Protein AF-A0A941B1F0-F1 (afdb_monomer_lite)

pLDDT: mean 84.73, std 16.05, range [39.31, 97.62]

Radius of gyration: 14.83 Å; chains: 1; bounding box: 33×45×32 Å

Secondary structure (DSSP, 8-state):
---HHHHHHHHHH-HHHHHHHHTTT--BTT----SS--B-TT--BEEEEEE-TTS-EEEEES-TT-S--PEEEE-TTS-EEEEESSHHHHHHHHHHS-----TT---S-SSS--

Organism: NCBI:txid2820809

Foldseek 3Di:
DDAPVRVLVVCVVDPVSQVVCVPQLQWHQVAQDAPDQDADPVRWHWGWRGGGPQRKTKTFTHDPPDPWTWIWIAHPVGDIDTQGRHPVSNSVSSNVDGPDDDPPPDDPPDPDDD

Structure (mmCIF, N/CA/C/O backbone):
data_AF-A0A941B1F0-F1
#
_entry.id   AF-A0A941B1F0-F1
#
loop_
_atom_site.group_PDB
_atom_site.id
_atom_site.type_symbol
_atom_site.label_atom_id
_atom_site.label_alt_id
_atom_site.label_comp_id
_atom_site.label_asym_id
_atom_site.label_entity_id
_atom_site.label_seq_id
_atom_site.pdbx_PDB_ins_code
_atom_site.Cartn_x
_atom_site.Cartn_y
_atom_site.Cartn_z
_atom_site.occupancy
_atom_site.B_iso_or_equiv
_atom_site.auth_seq_id
_atom_site.auth_comp_id
_atom_site.auth_asym_id
_atom_site.auth_atom_id
_atom_site.pdbx_PDB_model_num
ATOM 1 N N . MET A 1 1 ? 2.675 13.161 11.561 1.00 59.94 1 MET A N 1
ATOM 2 C CA . MET A 1 1 ? 2.760 12.210 10.432 1.00 59.94 1 MET A CA 1
ATOM 3 C C . MET A 1 1 ? 1.923 12.773 9.295 1.00 59.94 1 MET A C 1
ATOM 5 O O . MET A 1 1 ? 0.942 13.451 9.584 1.00 59.94 1 MET A O 1
ATOM 9 N N . SER A 1 2 ? 2.344 12.608 8.040 1.00 74.50 2 SER A N 1
ATOM 10 C CA . SER A 1 2 ? 1.568 13.079 6.882 1.00 74.50 2 SER A CA 1
ATOM 11 C C . SER A 1 2 ? 0.270 12.282 6.770 1.00 74.50 2 SER A C 1
ATOM 13 O O . SER A 1 2 ? 0.280 11.078 7.017 1.00 74.50 2 SER A O 1
ATOM 15 N N . THR A 1 3 ? -0.842 12.925 6.408 1.00 90.12 3 THR A N 1
ATOM 16 C CA . THR A 1 3 ? -2.100 12.196 6.193 1.00 90.12 3 THR A CA 1
ATOM 17 C C . THR A 1 3 ? -1.973 11.274 4.976 1.00 90.12 3 THR A C 1
ATOM 19 O O . THR A 1 3 ? -1.226 11.601 4.043 1.00 90.12 3 THR A O 1
ATOM 22 N N . PRO A 1 4 ? -2.702 10.145 4.933 1.00 92.75 4 PRO A N 1
ATOM 23 C CA . PRO A 1 4 ? -2.677 9.261 3.774 1.00 92.75 4 PRO A CA 1
ATOM 24 C C . PRO A 1 4 ? -3.089 9.977 2.479 1.00 92.75 4 PRO A C 1
ATOM 26 O O . PRO A 1 4 ? -2.515 9.714 1.429 1.00 92.75 4 PRO A O 1
ATOM 29 N N . GLU A 1 5 ? -4.012 10.939 2.539 1.00 93.12 5 GLU A N 1
ATOM 30 C CA . GLU A 1 5 ? -4.393 11.774 1.393 1.00 93.12 5 GLU A CA 1
ATOM 31 C C . GLU A 1 5 ? -3.219 12.605 0.874 1.00 93.12 5 GLU A C 1
ATOM 33 O O . GLU A 1 5 ? -3.002 12.674 -0.332 1.00 93.12 5 GLU A O 1
ATOM 38 N N . THR A 1 6 ? -2.442 13.205 1.780 1.00 93.69 6 THR A N 1
ATOM 39 C CA . THR A 1 6 ? -1.269 14.002 1.403 1.00 93.69 6 THR A CA 1
ATOM 40 C C . THR A 1 6 ? -0.217 13.122 0.739 1.00 93.69 6 THR A C 1
ATOM 42 O O . THR A 1 6 ? 0.338 13.502 -0.286 1.00 93.69 6 THR A O 1
ATOM 45 N N . LEU A 1 7 ? 0.043 11.933 1.290 1.00 94.94 7 LEU A N 1
ATOM 46 C CA . LEU A 1 7 ? 1.011 10.994 0.720 1.00 94.94 7 LEU A CA 1
ATOM 47 C C . L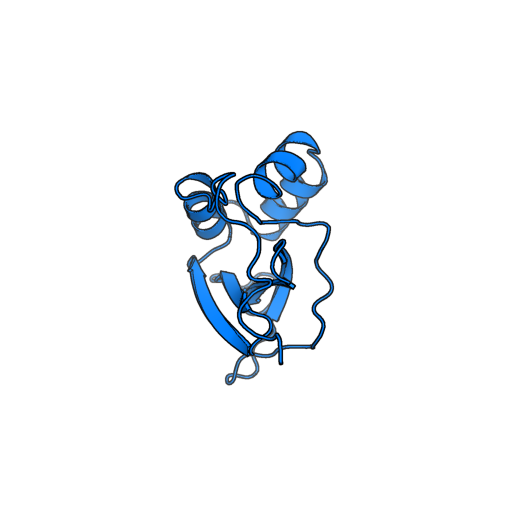EU A 1 7 ? 0.581 10.492 -0.660 1.00 94.94 7 LEU A C 1
ATOM 49 O O . LEU A 1 7 ? 1.389 10.502 -1.582 1.00 94.94 7 LEU A O 1
ATOM 53 N N . LEU A 1 8 ? -0.685 10.108 -0.828 1.00 95.62 8 LEU A N 1
ATOM 54 C CA . LEU A 1 8 ? -1.195 9.670 -2.130 1.00 95.62 8 LEU A CA 1
ATOM 55 C C . LEU A 1 8 ? -1.142 10.791 -3.161 1.00 95.62 8 LEU A C 1
ATOM 57 O O . LEU A 1 8 ? -0.735 10.545 -4.291 1.00 95.62 8 LEU A O 1
ATOM 61 N N . HIS A 1 9 ? -1.476 12.017 -2.759 1.00 95.56 9 HIS A N 1
ATOM 62 C CA . HIS A 1 9 ? -1.354 13.170 -3.638 1.00 95.56 9 HIS A CA 1
ATOM 63 C C . HIS A 1 9 ? 0.102 13.405 -4.065 1.00 95.56 9 HIS A C 1
ATOM 65 O O . HIS A 1 9 ? 0.361 13.629 -5.241 1.00 95.56 9 HIS A O 1
ATOM 71 N N . LEU A 1 10 ? 1.069 13.295 -3.147 1.00 96.00 10 LEU A N 1
ATOM 72 C CA . LEU A 1 10 ? 2.491 13.408 -3.490 1.00 96.00 10 LEU A CA 1
ATOM 73 C C . LEU A 1 10 ? 2.932 12.336 -4.494 1.00 96.00 10 LEU A C 1
ATOM 75 O O . LEU A 1 10 ? 3.639 12.663 -5.442 1.00 96.00 10 LEU A O 1
ATOM 79 N N . ILE A 1 11 ? 2.493 11.085 -4.317 1.00 96.50 11 ILE A N 1
ATOM 80 C CA . ILE A 1 11 ? 2.794 9.996 -5.259 1.00 96.50 11 ILE A CA 1
ATOM 81 C C . ILE A 1 11 ? 2.204 10.304 -6.638 1.00 96.50 11 ILE A C 1
ATOM 83 O O . ILE A 1 11 ? 2.910 10.205 -7.635 1.00 96.50 11 ILE A O 1
ATOM 87 N N . GLU A 1 12 ? 0.946 10.748 -6.699 1.00 96.06 12 GLU A N 1
ATOM 88 C CA . GLU A 1 12 ? 0.268 11.106 -7.953 1.00 96.06 12 GLU A CA 1
ATOM 89 C C . GLU A 1 12 ? 0.951 12.246 -8.718 1.00 96.06 12 GLU A C 1
ATOM 91 O O . GLU A 1 12 ? 0.881 12.287 -9.944 1.00 96.06 12 GLU A O 1
ATOM 96 N N . GLN A 1 13 ? 1.580 13.190 -8.013 1.00 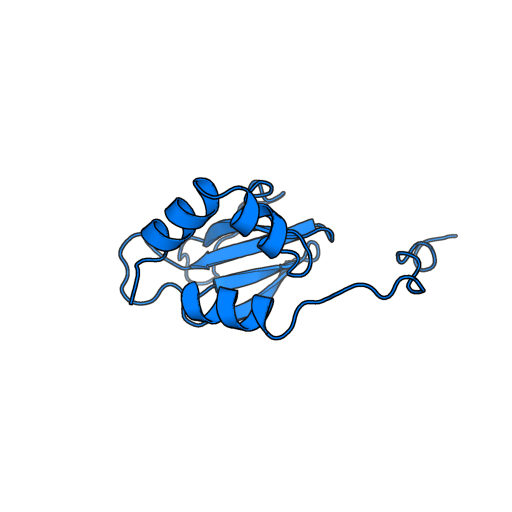97.62 13 GLN A N 1
ATOM 97 C CA . GLN A 1 13 ? 2.253 14.335 -8.633 1.00 97.62 13 GLN A CA 1
ATOM 98 C C . GLN A 1 13 ? 3.704 14.047 -9.046 1.00 97.62 13 GLN A C 1
ATOM 100 O O . GLN A 1 13 ? 4.292 14.856 -9.766 1.00 97.62 13 GLN A O 1
ATOM 105 N N . ASP A 1 14 ? 4.286 12.922 -8.623 1.00 97.50 14 ASP A N 1
ATOM 106 C CA . ASP A 1 14 ? 5.668 12.552 -8.928 1.00 97.50 14 ASP A CA 1
ATOM 107 C C . ASP A 1 14 ? 5.725 11.245 -9.747 1.00 97.50 14 ASP A C 1
ATOM 109 O O . ASP A 1 14 ? 5.619 10.142 -9.195 1.00 97.50 14 ASP A O 1
ATOM 113 N N . PRO A 1 15 ? 5.943 11.336 -11.075 1.00 95.62 15 PRO A N 1
ATOM 114 C CA . PRO A 1 15 ? 6.069 10.163 -11.938 1.00 95.62 15 PRO A CA 1
ATOM 115 C C . PRO A 1 15 ? 7.217 9.224 -11.549 1.00 95.62 15 PRO A C 1
ATOM 117 O O . PRO A 1 15 ? 7.119 8.019 -11.769 1.00 95.62 15 PRO A O 1
ATOM 120 N N . THR A 1 16 ? 8.299 9.749 -10.966 1.00 95.69 16 THR A N 1
ATOM 121 C CA . THR A 1 16 ? 9.446 8.937 -10.527 1.00 95.69 16 THR A CA 1
ATOM 122 C C . THR A 1 16 ? 9.064 8.107 -9.309 1.00 95.69 16 THR A C 1
ATOM 124 O O . THR A 1 16 ? 9.362 6.912 -9.250 1.00 95.69 16 THR A O 1
ATOM 127 N N . LEU A 1 17 ? 8.363 8.723 -8.354 1.00 95.12 17 LEU A N 1
ATOM 128 C CA . LEU A 1 17 ? 7.856 8.031 -7.173 1.00 95.12 17 LEU A CA 1
ATOM 129 C C . LEU A 1 17 ? 6.804 6.984 -7.554 1.00 95.12 17 LEU A C 1
ATOM 131 O O . LEU A 1 17 ? 6.878 5.850 -7.087 1.00 95.12 17 LEU A O 1
ATOM 135 N N . THR A 1 18 ? 5.889 7.333 -8.461 1.00 96.00 18 THR A N 1
ATOM 136 C CA . THR A 1 18 ? 4.909 6.395 -9.029 1.00 96.00 18 THR A CA 1
ATOM 137 C C . THR A 1 18 ? 5.596 5.188 -9.665 1.00 96.00 18 THR A C 1
ATOM 139 O O . THR A 1 18 ? 5.257 4.052 -9.342 1.00 96.00 18 THR A O 1
ATOM 142 N N . ALA A 1 19 ? 6.598 5.409 -10.522 1.00 93.69 19 ALA A N 1
ATOM 143 C CA . ALA A 1 19 ? 7.319 4.323 -11.181 1.00 93.69 19 ALA A CA 1
ATOM 144 C C . ALA A 1 19 ? 8.077 3.429 -10.184 1.00 93.69 19 ALA A C 1
ATOM 146 O O . ALA A 1 19 ? 8.053 2.211 -10.328 1.00 93.69 19 ALA A O 1
ATOM 147 N N . THR A 1 20 ? 8.699 4.021 -9.159 1.00 92.56 20 THR A N 1
ATOM 148 C CA . THR A 1 20 ? 9.467 3.292 -8.131 1.00 92.56 20 THR A CA 1
ATOM 149 C C . THR A 1 20 ? 8.569 2.434 -7.232 1.00 92.56 20 THR A C 1
ATOM 151 O O . THR A 1 20 ? 8.950 1.341 -6.810 1.00 92.56 20 THR A O 1
ATOM 154 N N . LEU A 1 21 ? 7.364 2.916 -6.925 1.00 94.50 21 LEU A N 1
ATOM 155 C CA . LEU A 1 21 ? 6.383 2.142 -6.167 1.00 94.50 21 LEU A CA 1
ATOM 156 C C . LEU A 1 21 ? 5.746 1.043 -7.023 1.00 94.50 21 LEU A C 1
ATOM 158 O O . LEU A 1 21 ? 5.573 -0.071 -6.538 1.00 94.50 21 LEU A O 1
ATOM 162 N N . ALA A 1 22 ? 5.481 1.301 -8.305 1.00 93.62 22 ALA A N 1
ATOM 163 C CA . ALA A 1 22 ? 4.987 0.270 -9.214 1.00 93.62 22 ALA A CA 1
ATOM 164 C C . ALA A 1 22 ? 6.023 -0.850 -9.415 1.00 93.62 22 ALA A C 1
ATOM 166 O O . ALA A 1 22 ? 5.681 -2.028 -9.397 1.00 93.62 22 ALA A O 1
ATOM 167 N N . CYS A 1 23 ? 7.303 -0.501 -9.554 1.00 90.44 23 CYS A N 1
ATOM 168 C CA . CYS A 1 23 ? 8.402 -1.455 -9.622 1.00 90.44 23 CYS A CA 1
ATOM 169 C C . CYS A 1 23 ? 9.633 -0.878 -8.906 1.00 90.44 23 CYS A C 1
ATOM 171 O O . CYS A 1 23 ? 10.102 0.199 -9.283 1.00 90.44 23 CYS A O 1
ATOM 173 N N . PRO A 1 24 ? 10.189 -1.573 -7.899 1.00 90.12 24 PRO A N 1
ATOM 174 C CA . PRO A 1 24 ? 9.986 -2.993 -7.586 1.00 90.12 24 PRO A CA 1
ATOM 175 C C . PRO A 1 24 ? 8.941 -3.300 -6.497 1.00 90.12 24 PRO A C 1
ATOM 177 O O . PRO A 1 24 ? 8.837 -4.447 -6.076 1.00 90.12 24 PRO A O 1
ATOM 180 N N . CYS A 1 25 ? 8.209 -2.308 -5.987 1.00 92.88 25 CYS A N 1
ATOM 181 C CA . CYS A 1 25 ? 7.386 -2.500 -4.783 1.00 92.88 25 CYS A CA 1
ATOM 182 C C . CYS A 1 25 ? 6.004 -3.129 -5.051 1.00 92.88 25 CYS A C 1
ATOM 184 O O . CYS A 1 25 ? 5.273 -3.405 -4.102 1.00 92.88 25 CYS A O 1
ATOM 186 N N . ASP A 1 26 ? 5.647 -3.331 -6.323 1.00 92.19 26 ASP A N 1
ATOM 187 C CA . ASP A 1 26 ? 4.360 -3.867 -6.787 1.00 92.19 26 ASP A CA 1
ATOM 188 C C . ASP A 1 26 ? 3.135 -3.110 -6.231 1.00 92.19 26 ASP A C 1
ATOM 190 O O . ASP A 1 26 ? 2.096 -3.684 -5.897 1.00 92.19 26 ASP A O 1
ATOM 194 N N . PHE A 1 27 ? 3.287 -1.789 -6.101 1.00 95.19 27 PHE A N 1
ATOM 195 C CA . PHE A 1 27 ? 2.278 -0.844 -5.634 1.00 95.19 27 PHE A CA 1
ATOM 196 C C . PHE A 1 27 ? 1.985 0.170 -6.744 1.00 95.19 27 PHE A C 1
ATOM 198 O O . PHE A 1 27 ? 2.601 1.233 -6.845 1.00 95.19 27 PHE A O 1
ATOM 205 N N . ASP A 1 28 ? 1.039 -0.170 -7.612 1.00 95.00 28 ASP A N 1
ATOM 206 C CA . ASP A 1 28 ? 0.665 0.635 -8.769 1.00 95.00 28 ASP A CA 1
ATOM 207 C C . ASP A 1 28 ? -0.587 1.473 -8.475 1.00 95.00 28 ASP A C 1
ATOM 209 O O . ASP A 1 28 ? -1.720 0.982 -8.455 1.00 95.00 28 ASP A O 1
ATOM 213 N N . ILE A 1 29 ? -0.388 2.779 -8.279 1.00 95.75 29 ILE A N 1
ATOM 214 C CA . ILE A 1 29 ? -1.476 3.731 -8.027 1.00 95.75 29 ILE A CA 1
ATOM 215 C C . ILE A 1 29 ? -2.392 3.966 -9.235 1.00 95.75 29 ILE A C 1
ATOM 217 O O . ILE A 1 29 ? -3.430 4.606 -9.092 1.00 95.75 29 ILE A O 1
ATOM 221 N N . THR A 1 30 ? -2.031 3.479 -10.421 1.00 93.50 30 THR A N 1
ATOM 222 C CA . THR A 1 30 ? -2.885 3.551 -11.612 1.00 93.50 30 THR A CA 1
ATOM 223 C C . THR A 1 30 ? -3.878 2.386 -11.686 1.00 93.50 30 THR A C 1
ATOM 225 O O . THR A 1 30 ? -4.825 2.441 -12.465 1.00 93.50 30 THR A O 1
ATOM 228 N N . ARG A 1 31 ? -3.721 1.366 -10.827 1.00 92.12 31 ARG A N 1
ATOM 229 C CA . ARG A 1 31 ? -4.572 0.168 -10.743 1.00 92.12 31 ARG A CA 1
ATOM 230 C C . ARG A 1 31 ? -5.454 0.183 -9.491 1.00 92.12 31 ARG A C 1
ATOM 232 O O . ARG A 1 31 ? -5.273 -0.618 -8.585 1.00 92.12 31 ARG A O 1
ATOM 239 N N . ARG A 1 32 ? -6.392 1.128 -9.403 1.00 89.88 32 ARG A N 1
ATOM 240 C CA . ARG A 1 32 ? -7.246 1.323 -8.207 1.00 89.88 32 ARG A CA 1
ATOM 241 C C . ARG A 1 32 ? -8.667 0.793 -8.341 1.00 89.88 32 ARG A C 1
ATOM 243 O O . ARG A 1 32 ? -9.461 1.005 -7.432 1.00 89.88 32 ARG A O 1
ATOM 250 N N . ASP A 1 33 ? -8.980 0.139 -9.448 1.00 83.62 33 ASP A N 1
ATOM 251 C CA . ASP A 1 33 ? -10.313 -0.381 -9.722 1.00 83.62 33 ASP A CA 1
ATOM 252 C C . ASP A 1 33 ? -10.330 -1.884 -9.404 1.00 83.62 33 ASP A 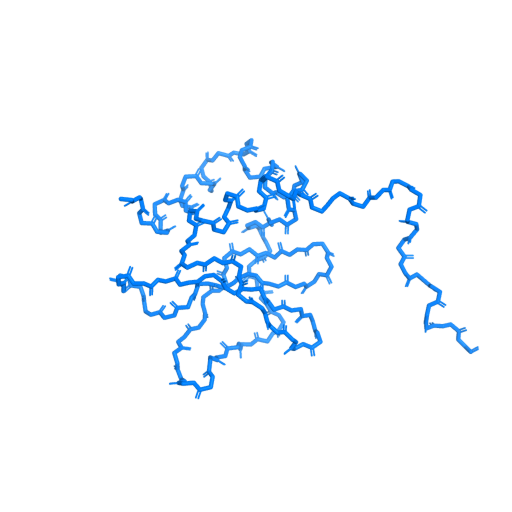C 1
ATOM 254 O O . ASP A 1 33 ? -9.948 -2.688 -10.262 1.00 83.62 33 ASP A O 1
ATOM 258 N N . PRO A 1 34 ? -10.680 -2.288 -8.163 1.00 78.12 34 PRO A N 1
ATOM 259 C CA . PRO A 1 34 ? -10.787 -3.698 -7.820 1.00 78.12 34 PRO A CA 1
ATOM 260 C C . PRO A 1 34 ? -11.921 -4.353 -8.613 1.00 78.12 34 PRO A C 1
ATOM 262 O O . PRO A 1 34 ? -12.891 -3.706 -9.008 1.00 78.12 34 PRO A O 1
ATOM 265 N N . VAL A 1 35 ? -11.812 -5.666 -8.812 1.00 72.50 35 VAL A N 1
ATOM 266 C CA . VAL A 1 35 ? -12.842 -6.456 -9.507 1.00 72.50 35 VAL A CA 1
ATOM 267 C C . VAL A 1 35 ? -14.147 -6.517 -8.700 1.00 72.50 35 VAL A C 1
ATOM 269 O O . VAL A 1 35 ? -15.225 -6.602 -9.285 1.00 72.50 35 VAL A O 1
ATOM 272 N N . GLU A 1 36 ? -14.060 -6.432 -7.370 1.00 70.75 36 GLU A N 1
ATOM 273 C CA . GLU A 1 36 ? -15.203 -6.479 -6.457 1.00 70.75 36 GLU A CA 1
ATOM 274 C C . GLU A 1 36 ? -15.146 -5.351 -5.416 1.00 70.75 36 GLU A C 1
ATOM 276 O O . GLU A 1 36 ? -14.076 -4.991 -4.917 1.00 70.75 36 GLU A O 1
ATOM 281 N N . ASP A 1 37 ? -16.319 -4.826 -5.051 1.00 72.25 37 ASP A N 1
ATOM 282 C CA . ASP A 1 37 ? -16.465 -3.889 -3.937 1.00 72.25 37 ASP A CA 1
ATOM 283 C C . ASP A 1 37 ? -16.366 -4.647 -2.606 1.00 72.25 37 ASP A C 1
ATOM 285 O O . ASP A 1 37 ? -17.280 -5.372 -2.203 1.00 72.25 37 ASP A O 1
ATOM 289 N N . LEU A 1 38 ? -15.250 -4.463 -1.901 1.00 76.62 38 LEU A N 1
ATOM 290 C CA . LEU A 1 38 ? -14.985 -5.117 -0.622 1.00 76.62 38 LEU A CA 1
ATOM 291 C C . LEU A 1 38 ? -15.354 -4.211 0.562 1.00 76.62 38 LEU A C 1
ATOM 293 O O . LEU A 1 38 ? -15.085 -3.010 0.573 1.00 76.62 38 LEU A O 1
ATOM 297 N N . VAL A 1 39 ? -15.910 -4.811 1.616 1.00 80.06 39 VAL A N 1
ATOM 298 C CA . VAL A 1 39 ? -16.132 -4.162 2.918 1.00 80.06 39 VAL A CA 1
ATOM 299 C C . VAL A 1 39 ? -15.569 -5.025 4.036 1.00 80.06 39 VAL A C 1
ATOM 301 O O . VAL A 1 39 ? -15.563 -6.254 3.948 1.00 80.06 39 VAL A O 1
ATOM 304 N N . LEU A 1 40 ? -15.116 -4.395 5.121 1.00 82.56 40 LEU A N 1
ATOM 305 C CA . LEU A 1 40 ? -14.734 -5.155 6.308 1.00 82.56 40 LEU A CA 1
ATOM 306 C C . LEU A 1 40 ? -15.964 -5.847 6.916 1.00 82.56 40 LEU A C 1
ATOM 308 O O . LEU A 1 40 ? -17.057 -5.282 6.870 1.00 82.56 40 LEU A O 1
ATOM 312 N N . PRO A 1 41 ? -15.803 -6.994 7.607 1.00 84.50 41 PRO A N 1
ATOM 313 C CA . PRO A 1 41 ? -16.901 -7.631 8.344 1.00 84.50 41 PRO A CA 1
ATOM 314 C C . PRO A 1 41 ? -17.567 -6.711 9.379 1.00 84.50 41 PRO A C 1
ATOM 316 O O . PRO A 1 41 ? -18.720 -6.903 9.751 1.00 84.50 41 PRO A O 1
ATOM 319 N N . THR A 1 42 ? -16.842 -5.690 9.842 1.00 84.12 42 THR A N 1
ATOM 320 C CA . THR A 1 42 ? -17.340 -4.644 10.746 1.00 84.12 42 THR A CA 1
ATOM 321 C C . THR A 1 42 ? -18.200 -3.585 10.047 1.00 84.12 42 THR A C 1
ATOM 323 O O . THR A 1 42 ? -18.686 -2.672 10.707 1.00 84.12 42 THR A O 1
ATOM 326 N N . GLY A 1 43 ? -18.364 -3.664 8.725 1.00 86.25 43 GLY A N 1
ATOM 327 C CA . GLY A 1 43 ? -19.054 -2.677 7.895 1.00 86.25 43 GLY A CA 1
ATOM 328 C C . GLY A 1 43 ? -18.236 -1.417 7.597 1.00 86.25 43 GLY A C 1
ATOM 329 O O . GLY A 1 43 ? -18.731 -0.523 6.919 1.00 86.25 43 GLY A O 1
ATOM 330 N N . ARG A 1 44 ? -16.991 -1.320 8.087 1.00 86.62 44 ARG A N 1
ATOM 331 C CA . ARG A 1 44 ? -16.103 -0.189 7.778 1.00 86.62 44 ARG A CA 1
ATOM 332 C C . ARG A 1 44 ? -15.723 -0.205 6.288 1.00 86.62 44 ARG A C 1
ATOM 334 O O . ARG A 1 44 ? -15.405 -1.283 5.772 1.00 86.62 44 ARG A O 1
ATOM 341 N N . PRO A 1 45 ? -15.696 0.961 5.617 1.00 89.06 45 PRO A N 1
ATOM 342 C CA . PRO A 1 45 ? -15.374 1.028 4.198 1.00 89.06 45 PRO A CA 1
ATOM 343 C C . PRO A 1 45 ? -13.910 0.670 3.933 1.00 89.06 45 PRO A C 1
ATOM 345 O O . PRO A 1 45 ? -13.029 0.932 4.760 1.00 89.06 45 PRO A O 1
ATOM 348 N N . LEU A 1 46 ? -13.663 0.115 2.749 1.00 91.62 46 LEU A N 1
ATOM 349 C CA . LEU A 1 46 ? -12.336 -0.078 2.182 1.00 91.62 46 LEU A CA 1
ATOM 350 C C . LEU A 1 46 ? -12.193 0.837 0.970 1.00 91.62 46 LEU A C 1
ATOM 352 O O . LEU A 1 46 ? -13.008 0.800 0.053 1.00 91.62 46 LEU A O 1
ATOM 356 N N . ARG A 1 47 ? -11.159 1.680 0.968 1.00 93.69 47 ARG A N 1
ATOM 357 C CA . ARG A 1 47 ? -10.853 2.551 -0.168 1.00 93.69 47 ARG A CA 1
ATOM 358 C C . ARG A 1 47 ? -9.651 1.997 -0.925 1.00 93.69 47 ARG A C 1
ATOM 360 O O . ARG A 1 47 ? -8.565 2.024 -0.342 1.00 93.69 47 ARG A O 1
ATOM 367 N N . PRO A 1 48 ? -9.791 1.561 -2.186 1.00 95.19 48 PRO A N 1
ATOM 368 C CA . PRO A 1 48 ? -8.647 1.116 -2.968 1.00 95.19 48 PRO A CA 1
ATOM 369 C C . PRO A 1 48 ? -7.674 2.281 -3.201 1.00 95.19 48 PRO A C 1
ATOM 371 O O . PRO A 1 48 ? -8.082 3.425 -3.424 1.00 95.19 48 PRO A O 1
ATOM 374 N N . ILE A 1 49 ? -6.376 2.006 -3.087 1.00 96.44 49 ILE A N 1
ATOM 375 C CA . ILE A 1 49 ? -5.309 3.017 -3.202 1.00 96.44 49 ILE A CA 1
ATOM 376 C C . ILE A 1 49 ? -4.208 2.644 -4.192 1.00 96.44 49 ILE A C 1
ATOM 378 O O . ILE A 1 49 ? -3.573 3.550 -4.739 1.00 96.44 49 ILE A O 1
ATOM 382 N N . ALA A 1 50 ? -4.026 1.353 -4.460 1.00 96.62 50 ALA A N 1
ATOM 383 C CA . ALA A 1 50 ? -3.135 0.821 -5.483 1.00 96.62 50 ALA A CA 1
ATOM 384 C C . ALA A 1 50 ? -3.485 -0.639 -5.776 1.00 96.62 50 ALA A C 1
ATOM 386 O O . ALA A 1 50 ? -4.129 -1.294 -4.956 1.00 96.62 50 ALA A O 1
ATOM 387 N N . GLY A 1 51 ? -3.003 -1.146 -6.901 1.00 94.81 51 GLY A N 1
ATOM 388 C CA . GLY A 1 51 ? -3.063 -2.557 -7.267 1.00 94.81 51 GLY A CA 1
ATOM 389 C C . G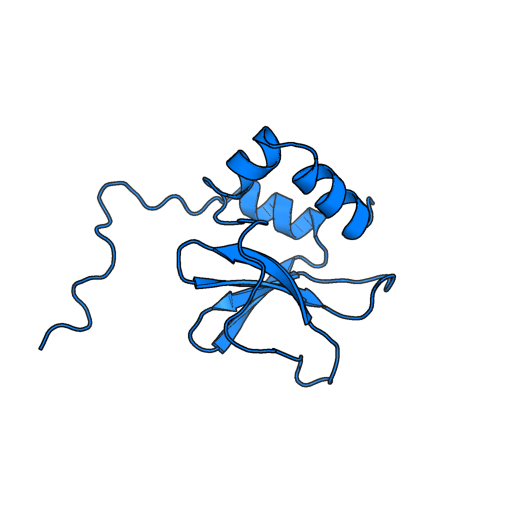LY A 1 51 ? -1.665 -3.135 -7.437 1.00 94.81 51 GLY A C 1
ATOM 390 O O . GLY A 1 51 ? -0.676 -2.407 -7.365 1.00 94.81 51 GLY A O 1
ATOM 391 N N . CYS A 1 52 ? -1.593 -4.438 -7.682 1.00 91.44 52 CYS A N 1
ATOM 392 C CA . CYS A 1 52 ? -0.344 -5.141 -7.961 1.00 91.44 52 CYS A CA 1
ATOM 393 C C . CYS A 1 52 ? -0.390 -5.872 -9.318 1.00 91.44 52 CYS A C 1
ATOM 395 O O . CYS A 1 52 ? -1.437 -5.986 -9.970 1.00 91.44 52 CYS A O 1
ATOM 397 N N . GLY A 1 53 ? 0.760 -6.358 -9.781 1.00 86.38 53 GLY A N 1
ATOM 398 C CA . GLY A 1 53 ? 0.926 -7.110 -11.022 1.00 86.38 53 GLY A CA 1
ATOM 399 C C . GLY A 1 53 ? 0.195 -8.452 -11.013 1.00 86.38 53 GLY A C 1
ATOM 400 O O . GLY A 1 53 ? -0.262 -8.894 -12.065 1.00 86.38 53 GLY A O 1
ATOM 401 N N . ALA A 1 54 ? 0.025 -9.048 -9.829 1.00 85.50 54 ALA A N 1
ATOM 402 C CA . ALA A 1 54 ? -0.684 -10.310 -9.618 1.00 85.50 54 ALA A CA 1
ATOM 403 C C . ALA A 1 54 ? -2.218 -10.167 -9.521 1.00 85.50 54 ALA A C 1
ATOM 405 O O . ALA A 1 54 ? -2.909 -11.173 -9.408 1.00 85.50 54 ALA A O 1
ATOM 406 N N . GLY A 1 55 ? -2.764 -8.945 -9.577 1.00 87.62 55 GLY A N 1
ATOM 407 C CA . GLY A 1 55 ? -4.214 -8.702 -9.548 1.00 87.62 55 GLY A CA 1
ATOM 408 C C . GLY A 1 55 ? -4.816 -8.437 -8.163 1.00 87.62 55 GLY A C 1
ATOM 409 O O . GLY A 1 55 ? -6.022 -8.232 -8.058 1.00 87.62 55 GLY A O 1
ATOM 410 N N . GLY A 1 56 ? -4.000 -8.387 -7.109 1.00 91.62 56 GLY A N 1
ATOM 411 C CA . GLY A 1 56 ? -4.416 -7.931 -5.783 1.00 91.62 56 GLY A CA 1
ATOM 412 C C . GLY A 1 56 ? -4.534 -6.408 -5.667 1.00 91.62 56 GLY A C 1
ATOM 413 O O . GLY A 1 56 ? -4.069 -5.650 -6.523 1.00 91.62 56 GLY A O 1
ATOM 414 N N . THR A 1 57 ? -5.168 -5.952 -4.586 1.00 95.31 57 THR A N 1
ATOM 415 C CA . THR A 1 57 ? -5.474 -4.537 -4.325 1.00 95.31 57 THR A CA 1
ATOM 416 C C . THR A 1 57 ? -5.111 -4.140 -2.894 1.00 95.31 57 THR A C 1
ATOM 418 O O . THR A 1 57 ? -5.367 -4.870 -1.937 1.00 95.31 57 THR A O 1
ATOM 421 N N . TYR A 1 58 ? -4.543 -2.945 -2.740 1.00 96.19 58 TYR A N 1
ATOM 422 C CA . TYR A 1 58 ? -4.278 -2.304 -1.456 1.00 96.19 58 TYR A CA 1
ATOM 423 C C . TYR A 1 58 ? -5.420 -1.359 -1.082 1.00 96.19 58 TYR A C 1
ATOM 425 O O . TYR A 1 58 ? -5.847 -0.533 -1.894 1.00 96.19 58 TYR A O 1
ATOM 433 N N . PHE A 1 59 ? -5.863 -1.419 0.172 1.00 95.69 59 PHE A N 1
ATOM 434 C CA . PHE A 1 59 ? -6.996 -0.657 0.685 1.00 95.69 59 PHE A CA 1
ATOM 435 C C . PHE A 1 59 ? -6.640 0.139 1.936 1.00 95.69 59 PHE A C 1
ATOM 437 O O . PHE A 1 59 ? -6.056 -0.401 2.871 1.00 95.69 59 PHE A O 1
ATOM 444 N N . LEU A 1 60 ? -7.087 1.395 2.003 1.00 95.81 60 LEU A N 1
ATOM 445 C CA . LEU A 1 60 ? -7.197 2.128 3.265 1.00 95.81 60 LEU A CA 1
ATOM 446 C C . LEU A 1 60 ? -8.497 1.762 3.972 1.00 95.81 60 LEU A C 1
ATOM 448 O O . LEU A 1 60 ? -9.577 1.874 3.388 1.00 95.81 60 LEU A O 1
ATOM 452 N N . CYS A 1 61 ? -8.394 1.400 5.246 1.00 94.44 61 CYS A N 1
ATOM 453 C CA . CYS A 1 61 ? -9.545 1.018 6.053 1.00 94.44 61 CYS A CA 1
ATOM 454 C C . CYS A 1 61 ? -10.165 2.202 6.792 1.00 94.44 61 CYS A C 1
ATOM 456 O O . CYS A 1 61 ? -9.478 2.977 7.461 1.00 94.44 61 CYS A O 1
ATOM 458 N N . GLY A 1 62 ? -11.494 2.256 6.783 1.00 90.62 62 GLY A N 1
ATOM 459 C CA . GLY A 1 62 ? -12.269 3.229 7.536 1.00 90.62 62 GLY A CA 1
ATOM 460 C C . GLY A 1 62 ? -12.399 4.590 6.861 1.00 90.62 62 GLY A C 1
ATOM 461 O O . GLY A 1 62 ? -11.861 4.851 5.782 1.00 90.62 62 GLY A O 1
ATOM 462 N N . GLU A 1 63 ? -13.154 5.450 7.537 1.00 89.62 63 GLU A N 1
ATOM 463 C CA . GLU A 1 63 ? -13.587 6.737 7.006 1.00 89.62 63 GLU A CA 1
ATOM 464 C C . GLU A 1 63 ? -12.419 7.697 6.723 1.00 89.62 63 GLU A C 1
ATOM 466 O O . GLU A 1 63 ? -11.413 7.693 7.447 1.00 89.62 63 GLU A O 1
ATOM 471 N N . PRO A 1 64 ? -12.542 8.562 5.700 1.00 86.25 64 PRO A N 1
ATOM 472 C CA . PRO A 1 64 ? -11.625 9.678 5.505 1.00 86.25 64 PRO A CA 1
ATOM 473 C C . PRO A 1 64 ? -11.512 10.538 6.773 1.00 86.25 64 PRO A C 1
ATOM 475 O O . PRO A 1 64 ? -12.515 10.884 7.394 1.00 86.25 64 PRO A O 1
ATOM 478 N N . GLY A 1 65 ? -10.285 10.895 7.155 1.00 83.19 65 GLY A N 1
ATOM 479 C CA . GLY A 1 65 ? -10.021 11.714 8.344 1.00 83.19 65 GLY A CA 1
ATOM 480 C C . GLY A 1 65 ? -10.064 10.976 9.688 1.00 83.19 65 GLY A C 1
ATOM 481 O O . GLY A 1 65 ? -9.844 11.616 10.714 1.00 83.19 65 GLY A O 1
ATOM 482 N N . ALA A 1 66 ? -10.308 9.660 9.711 1.00 86.31 66 ALA A N 1
ATOM 483 C CA . ALA A 1 66 ? -10.095 8.858 10.915 1.00 86.31 66 ALA A CA 1
ATOM 484 C C . ALA A 1 66 ? -8.618 8.894 11.355 1.00 86.31 66 ALA A C 1
ATOM 486 O O . ALA A 1 66 ? -7.721 8.966 10.513 1.00 86.31 66 ALA A O 1
ATOM 487 N N . GLU A 1 67 ? -8.382 8.825 12.669 1.00 81.75 67 GLU A N 1
ATOM 488 C CA . GLU A 1 67 ? -7.038 8.868 13.267 1.00 81.75 67 GLU A CA 1
ATOM 489 C C . GLU A 1 67 ? -6.179 7.672 12.833 1.00 81.75 67 GLU A C 1
ATOM 491 O O . GLU A 1 67 ? -5.027 7.843 12.444 1.00 81.75 67 GLU A O 1
ATOM 496 N N . GLU A 1 68 ? -6.773 6.476 12.810 1.00 85.12 68 GLU A N 1
ATOM 497 C CA . GLU A 1 68 ? -6.121 5.240 12.379 1.00 85.12 68 GLU A CA 1
ATOM 498 C C . GLU A 1 68 ? -6.741 4.723 11.079 1.00 85.12 68 GLU A C 1
ATOM 500 O O . GLU A 1 68 ? -7.931 4.377 11.016 1.00 85.12 68 GLU A O 1
ATOM 505 N N . ARG A 1 69 ? -5.911 4.644 10.034 1.00 93.62 69 ARG A N 1
ATOM 506 C CA . ARG A 1 69 ? -6.300 4.164 8.703 1.00 93.62 69 ARG A CA 1
ATOM 507 C C . ARG A 1 69 ? -5.307 3.113 8.205 1.00 93.62 69 ARG A C 1
ATOM 509 O O . ARG A 1 69 ? -4.454 3.439 7.376 1.00 93.62 69 ARG A O 1
ATOM 516 N N . PRO A 1 70 ? -5.417 1.869 8.706 1.00 95.62 70 PRO A N 1
ATOM 517 C CA . PRO A 1 70 ? -4.520 0.794 8.319 1.00 95.62 70 PRO A CA 1
ATOM 518 C C . PRO A 1 70 ? -4.663 0.440 6.843 1.00 95.62 70 PRO A C 1
ATOM 520 O O . PRO A 1 70 ? -5.728 0.620 6.238 1.00 95.62 70 PRO A O 1
ATOM 523 N N . VAL A 1 71 ? -3.576 -0.092 6.291 1.00 97.12 71 VAL A N 1
ATOM 524 C CA . VAL A 1 71 ? -3.504 -0.584 4.920 1.00 97.12 71 VAL A CA 1
ATOM 525 C C . VAL A 1 71 ? -3.620 -2.100 4.919 1.00 97.12 71 VAL A C 1
ATOM 527 O O . VAL A 1 71 ? -2.782 -2.795 5.497 1.00 97.12 71 VAL A O 1
ATOM 530 N N . LEU A 1 72 ? -4.646 -2.606 4.240 1.00 95.69 72 LEU A N 1
ATOM 531 C CA . LEU A 1 72 ? -4.782 -4.023 3.921 1.00 95.69 72 LEU A CA 1
ATOM 532 C C . LEU A 1 72 ? -4.352 -4.271 2.481 1.00 95.69 72 LEU A C 1
ATOM 534 O O . LEU A 1 72 ? -4.578 -3.431 1.616 1.00 95.69 72 LEU A O 1
ATOM 538 N N . TYR A 1 73 ? -3.798 -5.445 2.227 1.00 94.44 73 TYR A N 1
ATOM 539 C CA . TYR A 1 73 ? -3.713 -6.023 0.893 1.00 94.44 73 TYR A CA 1
ATOM 540 C C . TYR A 1 73 ? -4.726 -7.157 0.807 1.00 94.44 73 TYR A C 1
ATOM 542 O O . TYR A 1 73 ? -4.793 -7.9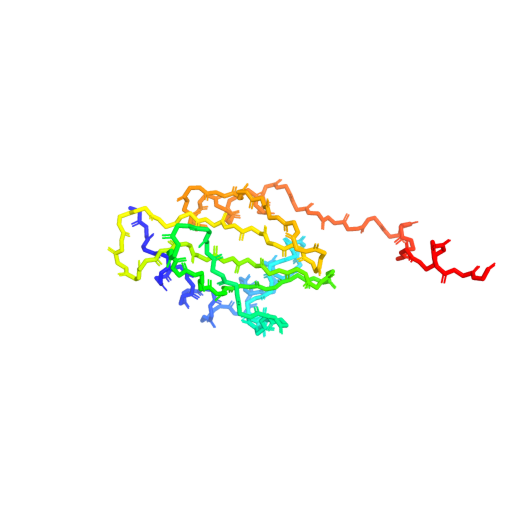57 1.741 1.00 94.44 73 TYR A O 1
ATOM 550 N N . ALA A 1 74 ? -5.489 -7.226 -0.280 1.00 92.81 74 ALA A N 1
ATOM 551 C CA . ALA A 1 74 ? -6.302 -8.387 -0.615 1.00 92.81 74 ALA A CA 1
ATOM 552 C C . ALA A 1 74 ? -5.873 -8.964 -1.966 1.00 92.81 74 ALA A C 1
ATOM 554 O O . ALA A 1 74 ? -5.652 -8.206 -2.913 1.00 92.81 74 ALA A O 1
ATOM 555 N N . ASP A 1 75 ? -5.745 -10.286 -2.041 1.00 90.06 75 ASP A N 1
ATOM 556 C CA . ASP A 1 75 ? -5.500 -10.995 -3.295 1.00 90.06 75 ASP A CA 1
ATOM 557 C C . ASP A 1 75 ? -6.805 -11.241 -4.071 1.00 90.06 75 ASP A C 1
ATOM 559 O O . ASP A 1 75 ? -7.906 -10.907 -3.621 1.00 90.06 75 ASP A O 1
ATOM 563 N N . SER A 1 76 ? -6.676 -11.790 -5.277 1.00 83.94 76 SER A N 1
ATOM 564 C CA . SER A 1 76 ? -7.817 -12.105 -6.143 1.00 83.94 76 SER A CA 1
ATOM 565 C C . SER A 1 76 ? -8.663 -13.283 -5.643 1.00 83.94 76 SER A C 1
ATOM 567 O O . SER A 1 76 ? -9.788 -13.482 -6.093 1.00 83.94 76 SER A O 1
ATOM 569 N N . GLU A 1 77 ? -8.133 -14.055 -4.701 1.00 85.62 77 GLU A N 1
ATOM 570 C CA . GLU A 1 77 ? -8.714 -15.237 -4.076 1.00 85.62 77 GLU A CA 1
ATOM 571 C C . GLU A 1 77 ? -9.498 -14.887 -2.798 1.00 85.62 77 GLU A C 1
ATOM 573 O O . GLU A 1 77 ? -10.024 -15.771 -2.110 1.00 85.62 77 GLU A O 1
ATOM 578 N N . GLY A 1 78 ? -9.594 -13.594 -2.478 1.00 79.62 78 GLY A N 1
ATOM 579 C CA . GLY A 1 78 ? -10.356 -13.066 -1.353 1.00 79.62 78 GLY A CA 1
ATOM 580 C C . GLY A 1 78 ? -9.654 -13.208 -0.002 1.00 79.62 78 GLY A C 1
ATOM 581 O O . GLY A 1 78 ? -10.292 -13.007 1.034 1.00 79.62 78 GLY A O 1
ATOM 582 N N . GLN A 1 79 ? -8.363 -13.551 0.025 1.00 88.31 79 GLN A N 1
ATOM 583 C CA . GLN A 1 79 ? -7.561 -13.462 1.242 1.00 88.31 79 GLN A CA 1
ATOM 584 C C . GLN A 1 79 ? -7.100 -12.026 1.441 1.00 88.31 79 GLN A C 1
ATOM 586 O O . GLN A 1 79 ? -6.782 -11.319 0.489 1.00 88.31 79 GLN A O 1
ATOM 591 N N . ALA A 1 80 ? -7.028 -11.594 2.698 1.00 90.50 80 ALA A N 1
ATOM 592 C CA . ALA A 1 80 ? -6.536 -10.271 3.042 1.00 90.50 80 ALA A CA 1
ATOM 593 C C . ALA A 1 80 ? -5.535 -10.331 4.193 1.00 90.50 80 ALA A C 1
ATOM 595 O O . ALA A 1 80 ? -5.688 -11.113 5.133 1.00 90.50 80 ALA A O 1
ATOM 596 N N . THR A 1 81 ? -4.531 -9.462 4.142 1.00 93.25 81 THR A N 1
ATOM 597 C CA . THR A 1 81 ? -3.521 -9.308 5.189 1.00 93.25 81 THR A CA 1
ATOM 598 C C . THR A 1 81 ? -3.307 -7.840 5.536 1.00 93.25 81 THR A C 1
ATOM 600 O O . THR A 1 81 ? -3.438 -6.955 4.689 1.00 93.25 81 THR A O 1
ATOM 603 N N . LEU A 1 82 ? -2.955 -7.577 6.795 1.00 95.81 82 LEU A N 1
ATOM 604 C CA . LEU A 1 82 ? -2.512 -6.260 7.237 1.00 95.81 82 LEU A CA 1
ATOM 605 C C . LEU A 1 82 ? -1.087 -6.010 6.749 1.00 95.81 82 LEU A C 1
ATOM 607 O O . LEU A 1 82 ? -0.196 -6.811 7.019 1.00 95.81 82 LEU A O 1
ATOM 611 N N . ILE A 1 83 ? -0.891 -4.893 6.050 1.00 96.50 83 ILE A N 1
ATOM 612 C CA . ILE A 1 83 ? 0.427 -4.445 5.594 1.00 96.50 83 ILE A CA 1
ATOM 613 C C . ILE A 1 83 ? 1.008 -3.442 6.583 1.00 96.50 83 ILE A C 1
ATOM 615 O O . ILE A 1 83 ? 2.154 -3.583 6.981 1.00 96.50 83 ILE A O 1
ATOM 619 N N . GLY A 1 84 ? 0.218 -2.458 7.014 1.00 96.12 84 GLY A N 1
ATOM 620 C CA . GLY A 1 84 ? 0.662 -1.439 7.963 1.00 96.12 84 GLY A CA 1
ATOM 621 C C . GLY A 1 84 ? -0.498 -0.808 8.719 1.00 96.12 84 GLY A C 1
ATOM 622 O O . GLY A 1 84 ? -1.644 -0.828 8.264 1.00 96.12 84 GLY A O 1
ATOM 623 N N . THR A 1 85 ? -0.200 -0.241 9.882 1.00 95.75 85 THR A N 1
ATOM 624 C CA . THR A 1 85 ? -1.148 0.504 10.723 1.00 95.75 85 THR A CA 1
ATOM 625 C C . THR A 1 85 ? -1.531 1.857 10.117 1.00 95.75 85 THR A C 1
ATOM 627 O O . THR A 1 85 ? -2.614 2.375 10.394 1.00 95.75 85 THR A O 1
ATOM 630 N N . ASP A 1 86 ? -0.704 2.370 9.203 1.00 95.19 86 ASP A N 1
ATOM 631 C CA . ASP A 1 86 ? -0.989 3.510 8.340 1.00 95.19 86 ASP A CA 1
ATOM 632 C C . ASP A 1 86 ? -0.287 3.387 6.972 1.00 95.19 86 ASP A C 1
ATOM 634 O O . ASP A 1 86 ? 0.453 2.437 6.696 1.00 95.19 86 ASP A O 1
ATOM 638 N N . LEU A 1 87 ? -0.535 4.359 6.085 1.00 96.31 87 LEU A N 1
ATOM 639 C CA . LEU A 1 87 ? 0.050 4.375 4.744 1.00 96.31 87 LEU A CA 1
ATOM 640 C C . LEU A 1 87 ? 1.569 4.593 4.744 1.00 96.31 87 LEU A C 1
ATOM 642 O O . LEU A 1 87 ? 2.254 4.060 3.876 1.00 96.31 87 LEU A O 1
ATOM 646 N N . ALA A 1 88 ? 2.104 5.377 5.678 1.00 95.62 88 ALA A N 1
ATOM 647 C CA . ALA A 1 88 ? 3.536 5.645 5.726 1.00 95.62 88 ALA A CA 1
ATOM 648 C C . ALA A 1 88 ? 4.312 4.382 6.124 1.00 95.62 88 ALA A C 1
ATOM 650 O O . ALA A 1 88 ? 5.332 4.069 5.509 1.00 95.62 88 ALA A O 1
ATOM 651 N N . GLU A 1 89 ? 3.811 3.634 7.106 1.00 96.00 89 GLU A N 1
ATOM 652 C CA . GLU A 1 89 ? 4.359 2.340 7.504 1.00 96.00 89 GLU A CA 1
ATOM 653 C C . GLU A 1 89 ? 4.262 1.328 6.358 1.00 96.00 89 GLU A C 1
ATOM 655 O O . GLU A 1 89 ? 5.263 0.705 6.009 1.00 96.00 89 GLU A O 1
ATOM 660 N N . ALA A 1 90 ? 3.098 1.222 5.709 1.00 96.81 90 ALA A N 1
ATOM 661 C CA . ALA A 1 90 ? 2.910 0.303 4.590 1.00 96.81 90 ALA A CA 1
ATOM 662 C C . ALA A 1 90 ? 3.887 0.579 3.433 1.00 96.81 90 ALA A C 1
ATOM 664 O O . ALA A 1 90 ? 4.571 -0.333 2.973 1.00 96.81 90 ALA A O 1
ATOM 665 N N . LEU A 1 91 ? 4.017 1.839 3.002 1.00 96.00 91 LEU A N 1
ATOM 666 C CA . LEU A 1 91 ? 4.965 2.225 1.950 1.00 96.00 91 LEU A CA 1
ATOM 667 C C . LEU A 1 91 ? 6.418 1.978 2.366 1.00 96.00 91 LEU A C 1
ATOM 669 O O . LEU A 1 91 ? 7.235 1.581 1.539 1.00 96.00 91 LEU A O 1
ATOM 673 N N . THR A 1 92 ? 6.740 2.179 3.646 1.00 95.50 92 THR A N 1
ATOM 674 C CA . THR A 1 92 ? 8.074 1.887 4.185 1.00 95.50 92 THR A CA 1
ATOM 675 C C . THR A 1 92 ? 8.389 0.398 4.079 1.00 95.50 92 THR A C 1
ATOM 677 O O . THR A 1 92 ? 9.472 0.035 3.625 1.00 95.50 92 THR A O 1
ATOM 680 N N . LEU A 1 93 ? 7.445 -0.470 4.453 1.00 95.12 93 LEU A N 1
ATOM 681 C CA . LEU A 1 93 ? 7.620 -1.919 4.369 1.00 95.12 93 LEU A CA 1
ATOM 682 C C . LEU A 1 93 ? 7.790 -2.385 2.922 1.00 95.12 93 LEU A C 1
ATOM 684 O O . LEU A 1 93 ? 8.722 -3.135 2.640 1.00 95.12 93 LEU A O 1
ATOM 688 N N . LEU A 1 94 ? 6.960 -1.885 2.004 1.00 94.00 94 LEU A N 1
ATOM 689 C CA . LEU A 1 94 ? 7.049 -2.208 0.578 1.00 94.00 94 LEU A CA 1
ATOM 690 C C . LEU A 1 94 ? 8.371 -1.731 -0.048 1.00 94.00 94 LEU A C 1
ATOM 692 O O . LEU A 1 94 ? 8.954 -2.433 -0.869 1.00 94.00 94 LEU A O 1
ATOM 696 N N . ALA A 1 95 ? 8.880 -0.570 0.374 1.00 92.62 95 ALA A N 1
ATOM 697 C CA . ALA A 1 95 ? 10.154 -0.038 -0.106 1.00 92.62 95 ALA A CA 1
ATOM 698 C C . ALA A 1 95 ? 11.381 -0.776 0.463 1.00 92.62 95 ALA A C 1
ATOM 700 O O . ALA A 1 95 ? 12.405 -0.873 -0.212 1.00 92.62 95 ALA A O 1
ATOM 701 N N . VAL A 1 96 ? 11.308 -1.278 1.702 1.00 92.94 96 VAL A N 1
ATOM 702 C CA . VAL A 1 96 ? 12.419 -1.990 2.367 1.00 92.94 96 VAL A CA 1
ATOM 703 C C . VAL A 1 96 ? 12.451 -3.477 2.003 1.00 92.94 96 VAL A C 1
ATOM 705 O O . VAL A 1 96 ? 13.530 -4.069 1.966 1.00 92.94 96 VAL A O 1
ATOM 708 N N . LEU A 1 97 ? 11.294 -4.080 1.717 1.00 87.81 97 LEU A N 1
ATOM 709 C CA . LEU A 1 97 ? 11.141 -5.492 1.359 1.00 87.81 97 LEU A CA 1
ATOM 710 C C . LEU A 1 97 ? 10.411 -5.652 0.010 1.00 87.81 97 LEU A C 1
ATOM 712 O O . LEU A 1 97 ? 9.347 -6.273 -0.033 1.00 87.81 97 LEU A O 1
ATOM 716 N N . PRO A 1 98 ? 10.947 -5.105 -1.097 1.00 78.50 98 PRO A N 1
ATOM 717 C CA . PRO A 1 98 ? 10.284 -5.212 -2.387 1.00 78.50 98 PRO A CA 1
ATOM 718 C C . PRO A 1 98 ? 10.274 -6.668 -2.860 1.00 78.50 98 PRO A C 1
ATOM 720 O O . PRO A 1 98 ? 11.315 -7.335 -2.896 1.00 78.50 98 PRO A O 1
ATOM 723 N N . TYR A 1 99 ? 9.102 -7.162 -3.258 1.00 68.19 99 TYR A N 1
ATOM 724 C CA . TYR A 1 99 ? 9.007 -8.432 -3.965 1.00 68.19 99 TYR A CA 1
ATOM 725 C C . TYR A 1 99 ? 9.455 -8.217 -5.412 1.00 68.19 99 TYR A C 1
ATOM 727 O O . TYR A 1 99 ? 8.689 -7.781 -6.265 1.00 68.19 99 TYR A O 1
ATOM 735 N N . VAL A 1 100 ? 10.722 -8.519 -5.690 1.00 61.84 100 VAL A N 1
ATOM 736 C CA . VAL A 1 100 ? 11.222 -8.599 -7.063 1.00 61.84 100 VAL A CA 1
ATOM 737 C C . VAL A 1 100 ? 11.066 -10.051 -7.512 1.00 61.84 100 VAL A C 1
ATOM 739 O O . VAL A 1 100 ? 11.756 -10.910 -6.952 1.00 61.84 100 VAL A O 1
ATOM 742 N N . PRO A 1 101 ? 10.208 -10.375 -8.495 1.00 56.00 101 PRO A N 1
ATOM 743 C CA . PRO A 1 101 ? 10.281 -11.686 -9.115 1.00 56.00 101 PRO A CA 1
ATOM 744 C C . PRO A 1 101 ? 11.693 -11.856 -9.685 1.00 56.00 101 PRO A C 1
ATOM 746 O O . PRO A 1 101 ? 12.167 -11.029 -10.467 1.00 56.00 101 PRO A O 1
ATOM 749 N N . HIS A 1 102 ? 12.404 -12.897 -9.241 1.00 51.59 102 HIS A N 1
ATOM 750 C CA . HIS A 1 102 ? 13.693 -13.249 -9.831 1.00 51.59 102 HIS A CA 1
ATOM 751 C C . HIS A 1 102 ? 13.460 -13.516 -11.327 1.00 51.59 102 HIS A C 1
ATOM 753 O O . HIS A 1 102 ? 12.471 -14.173 -11.650 1.00 51.59 102 HIS A O 1
ATOM 759 N N . PRO A 1 103 ? 14.353 -13.096 -12.239 1.00 55.53 103 PRO A N 1
ATOM 760 C CA . PRO A 1 103 ? 14.205 -13.346 -13.679 1.00 55.53 103 PRO A CA 1
ATOM 761 C C . PRO A 1 103 ? 14.118 -14.835 -14.070 1.00 55.53 103 PRO A C 1
ATOM 763 O O . PRO A 1 103 ? 13.826 -15.136 -15.221 1.00 55.53 103 PRO A O 1
ATOM 766 N N . ASP A 1 104 ? 14.330 -15.750 -13.119 1.00 54.12 104 ASP A N 1
ATOM 767 C CA . ASP A 1 104 ? 14.247 -17.204 -13.316 1.00 54.12 104 ASP A CA 1
ATOM 768 C C . ASP A 1 104 ? 12.921 -17.802 -12.799 1.00 54.12 104 ASP A C 1
ATOM 770 O O . ASP A 1 104 ? 12.681 -19.000 -12.942 1.00 54.12 104 ASP A O 1
ATOM 774 N N . HIS A 1 105 ? 12.056 -16.989 -12.183 1.00 46.41 105 HIS A N 1
ATOM 775 C CA . HIS A 1 105 ? 10.677 -17.369 -11.901 1.00 46.41 105 HIS A CA 1
ATOM 776 C C . HIS A 1 105 ? 9.837 -17.035 -13.135 1.00 46.41 105 HIS A C 1
ATOM 778 O O . HIS A 1 105 ? 9.273 -15.947 -13.246 1.00 46.41 105 HIS A O 1
ATOM 784 N N . GLU A 1 106 ? 9.762 -17.990 -14.065 1.00 44.44 106 GLU A N 1
ATOM 785 C CA . GLU A 1 106 ? 8.652 -18.051 -15.019 1.00 44.44 106 GLU A CA 1
ATOM 786 C C . GLU A 1 106 ? 7.335 -17.843 -14.241 1.00 44.44 106 GLU A C 1
ATOM 788 O O . GLU A 1 106 ? 7.171 -18.433 -13.160 1.00 44.44 106 GLU A O 1
ATOM 793 N N . PRO A 1 107 ? 6.408 -16.994 -14.725 1.00 44.25 107 PRO A N 1
ATOM 794 C CA . PRO A 1 107 ? 5.097 -16.870 -14.107 1.00 44.25 107 PRO A CA 1
ATOM 795 C C . PRO A 1 107 ? 4.468 -18.263 -14.044 1.00 44.25 107 PRO A C 1
ATOM 797 O O . PRO A 1 107 ? 4.724 -19.100 -14.904 1.00 44.25 107 PRO A O 1
ATOM 800 N N . TYR A 1 108 ? 3.691 -18.525 -12.996 1.00 45.78 108 TYR A N 1
ATOM 801 C CA . TYR A 1 108 ? 3.021 -19.793 -12.702 1.00 45.78 108 TYR A CA 1
ATOM 802 C C . TYR A 1 108 ? 2.073 -20.271 -13.837 1.00 45.78 108 TYR A C 1
ATOM 804 O O . TYR A 1 108 ? 0.869 -20.374 -13.640 1.00 45.78 108 TYR A O 1
ATOM 812 N N . GLU A 1 109 ? 2.588 -20.615 -15.019 1.00 44.81 109 GLU A N 1
ATOM 813 C CA . GLU A 1 109 ? 1.837 -21.206 -16.136 1.00 44.81 109 GLU A CA 1
ATOM 814 C C . GLU A 1 109 ? 1.660 -22.728 -15.983 1.00 44.81 109 GLU A C 1
ATOM 816 O O . GLU A 1 109 ? 0.965 -23.354 -16.777 1.00 44.81 109 GLU A O 1
ATOM 821 N N . PHE A 1 110 ? 2.224 -23.353 -14.941 1.00 39.31 110 PHE A N 1
ATOM 822 C CA . PHE A 1 110 ? 2.261 -24.818 -14.821 1.00 39.31 110 PHE A CA 1
ATOM 823 C C . PHE A 1 110 ? 1.349 -25.458 -13.764 1.00 39.31 110 PHE A C 1
ATOM 825 O O . PHE A 1 110 ? 1.440 -26.667 -13.563 1.00 39.31 110 PHE A O 1
ATOM 832 N N . LEU A 1 111 ? 0.450 -24.718 -13.101 1.00 43.50 111 LEU A N 1
ATOM 833 C CA . LEU A 1 111 ? -0.467 -25.323 -12.111 1.00 43.50 111 LEU A CA 1
ATOM 834 C C . LEU A 1 111 ? -1.922 -25.492 -12.574 1.00 43.50 111 LEU A C 1
ATOM 836 O O . LEU A 1 111 ? -2.683 -26.176 -11.897 1.00 43.50 111 LEU A O 1
ATOM 840 N N . PHE 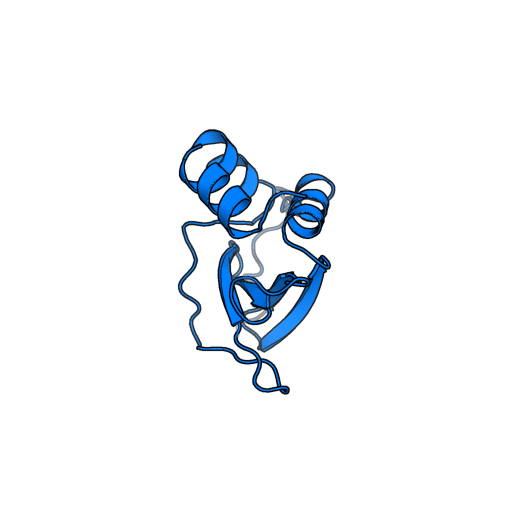A 1 112 ? -2.288 -24.999 -13.760 1.00 45.91 112 PHE A N 1
ATOM 841 C CA . PHE A 1 112 ? -3.588 -25.287 -14.379 1.00 45.91 112 PHE A CA 1
ATOM 842 C C . PHE A 1 112 ? -3.423 -25.623 -15.866 1.00 45.91 112 PHE A C 1
ATOM 844 O O . PHE A 1 112 ? -3.777 -24.845 -16.746 1.00 45.91 112 PHE A O 1
ATOM 851 N N . GLY A 1 113 ? -2.865 -26.803 -16.145 1.00 43.22 113 GLY A N 1
ATOM 852 C CA . GLY A 1 113 ? -2.694 -27.331 -17.498 1.00 43.22 113 GLY A CA 1
ATOM 853 C C . GLY A 1 113 ? -2.970 -28.832 -17.564 1.00 43.22 113 GLY A C 1
ATOM 854 O O . GLY A 1 113 ? -2.034 -29.614 -17.467 1.00 43.22 113 GLY A O 1
ATOM 855 N N . ASN A 1 114 ? -4.255 -29.159 -17.763 1.00 41.12 114 ASN A N 1
ATOM 856 C CA . ASN A 1 114 ? -4.873 -30.433 -18.188 1.00 41.12 114 ASN A CA 1
ATOM 857 C C . ASN A 1 114 ? -4.647 -31.704 -17.345 1.00 41.12 114 ASN A C 1
ATOM 859 O O . ASN A 1 114 ? -3.606 -32.375 -17.514 1.00 41.12 114 ASN A O 1
#

Sequence (114 aa):
MSTPETLLHLIEQDPTLTATLACPCDFDITRRDPVEDLVLPTGRPLRPIAGCGAGGTYFLCGEPGAEERPVLYADSEGQATLIGTDLAEALTLLAVLPYVPHPDHEPYEFLFGN